Protein AF-A0A1M7FSV7-F1 (afdb_monomer_lite)

Sequence (157 aa):
MTVTTASALDHQWNWRSVEADNGAVYKIDLNSINHYSNGTADAFVYFVEGAGYNPENLRVLWFDCRGHYRDQTGGLGPVLYAPPRSAAGALADIACGTQRTPPTPDYCKGFSETDCARIRELVKARVSPVFCASDYPHNRLSAEQELICVVRMVEGK

pLDDT: mean 81.53, std 15.06, range [33.16, 97.69]

Radius of gyration: 19.98 Å; chains: 1; bounding box: 34×69×43 Å

Structure (mmCIF, N/CA/C/O backbone):
data_AF-A0A1M7FSV7-F1
#
_entry.id   AF-A0A1M7FSV7-F1
#
loop_
_atom_site.group_PDB
_atom_site.id
_atom_site.type_symbol
_atom_site.label_atom_id
_atom_site.label_alt_id
_atom_site.label_comp_id
_atom_site.label_asym_id
_atom_site.label_entity_id
_atom_site.label_seq_id
_atom_site.pdbx_PDB_ins_code
_atom_site.Cartn_x
_atom_site.Cartn_y
_atom_s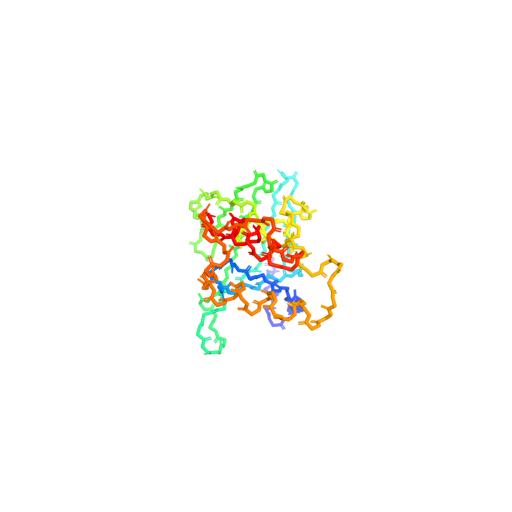ite.Cartn_z
_atom_site.occupancy
_atom_site.B_iso_or_equiv
_atom_site.auth_seq_id
_atom_site.auth_comp_id
_atom_site.auth_asym_id
_atom_site.auth_atom_id
_atom_site.pdbx_PDB_model_num
ATOM 1 N N . MET A 1 1 ? -6.093 35.114 17.585 1.00 37.75 1 MET A N 1
ATOM 2 C CA . MET A 1 1 ? -5.692 34.161 16.531 1.00 37.75 1 MET A CA 1
ATOM 3 C C . MET A 1 1 ? -6.820 33.159 16.379 1.00 37.75 1 MET A C 1
ATOM 5 O O . MET A 1 1 ? -7.028 32.356 17.275 1.00 37.75 1 MET A O 1
ATOM 9 N N . THR A 1 2 ? -7.621 33.284 15.328 1.00 33.16 2 THR A N 1
ATOM 10 C CA . THR A 1 2 ? -8.696 32.342 14.996 1.00 33.16 2 THR A CA 1
ATOM 11 C C . THR A 1 2 ? -8.083 31.165 14.249 1.00 33.16 2 THR A C 1
ATOM 13 O O . THR A 1 2 ? -7.593 31.329 13.136 1.00 33.16 2 THR A O 1
ATOM 16 N N . VAL A 1 3 ? -8.056 29.993 14.883 1.00 39.97 3 VAL A N 1
ATOM 17 C CA . VAL A 1 3 ? -7.715 28.737 14.211 1.00 39.97 3 VAL A CA 1
ATOM 18 C C . VAL A 1 3 ? -8.949 28.329 13.419 1.00 39.97 3 VAL A C 1
ATOM 20 O O . VAL A 1 3 ? -9.950 27.909 13.994 1.00 39.97 3 VAL A O 1
ATOM 23 N N . THR A 1 4 ? -8.910 28.527 12.106 1.00 42.53 4 THR A N 1
ATOM 24 C CA . THR A 1 4 ? -9.951 28.045 11.201 1.00 42.53 4 THR A CA 1
ATOM 25 C C . THR A 1 4 ? -9.829 26.527 11.135 1.00 42.53 4 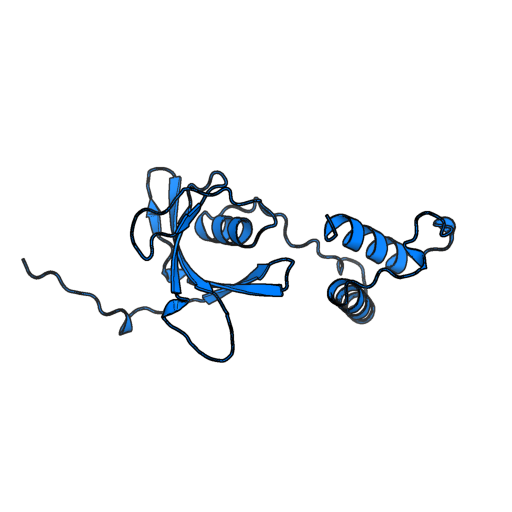THR A C 1
ATOM 27 O O . THR A 1 4 ? -8.936 26.000 10.476 1.00 42.53 4 THR A O 1
ATOM 30 N N . THR A 1 5 ? -10.693 25.809 11.848 1.00 45.38 5 THR A N 1
ATOM 31 C CA . THR A 1 5 ? -10.901 24.375 11.631 1.00 45.38 5 THR A CA 1
ATOM 32 C C . THR A 1 5 ? -11.533 24.208 10.256 1.00 45.38 5 THR A C 1
ATOM 34 O O . THR A 1 5 ? -12.751 24.311 10.116 1.00 45.38 5 THR A O 1
ATOM 37 N N . ALA A 1 6 ? -10.700 24.022 9.230 1.00 48.06 6 ALA A N 1
ATOM 38 C CA . ALA A 1 6 ? -11.157 23.534 7.939 1.00 48.06 6 ALA A CA 1
ATOM 39 C C . ALA A 1 6 ? -11.878 22.202 8.187 1.00 48.06 6 ALA A C 1
ATOM 41 O O . ALA A 1 6 ? -11.302 21.255 8.724 1.00 48.06 6 ALA A O 1
ATOM 42 N N . SER A 1 7 ? -13.177 22.188 7.909 1.00 52.91 7 SER A N 1
ATOM 43 C CA . SER A 1 7 ? -14.034 21.030 8.120 1.00 52.91 7 SER A CA 1
ATOM 44 C C . SER A 1 7 ? -13.619 19.918 7.160 1.00 52.91 7 SER A C 1
ATOM 46 O O . SER A 1 7 ? -13.457 20.171 5.969 1.00 52.91 7 SER A O 1
ATOM 48 N N . ALA A 1 8 ? -13.527 18.675 7.642 1.00 57.47 8 ALA A N 1
ATOM 49 C CA . ALA A 1 8 ? -13.340 17.488 6.799 1.00 57.47 8 ALA A CA 1
ATOM 50 C C . ALA A 1 8 ? -14.414 17.343 5.691 1.00 57.47 8 ALA A C 1
ATOM 52 O O . ALA A 1 8 ? -14.258 16.532 4.783 1.00 57.47 8 ALA A O 1
ATOM 53 N N . LEU A 1 9 ? -15.496 18.133 5.755 1.00 57.41 9 LEU A N 1
ATOM 54 C CA . LEU A 1 9 ? -16.561 18.201 4.752 1.00 57.41 9 LEU A CA 1
ATOM 55 C C . LEU A 1 9 ? -16.148 18.889 3.437 1.00 57.41 9 LEU A C 1
ATOM 57 O O . LEU A 1 9 ? -16.762 18.595 2.417 1.00 57.41 9 LEU A O 1
ATOM 61 N N . ASP A 1 10 ? -15.119 19.745 3.435 1.00 73.38 10 ASP A N 1
ATOM 62 C CA . ASP A 1 10 ? -14.625 20.413 2.212 1.00 73.38 10 ASP A CA 1
ATOM 63 C C . ASP A 1 10 ? -13.490 19.639 1.520 1.00 73.38 10 ASP A C 1
ATOM 65 O O . ASP A 1 10 ? -12.978 20.054 0.477 1.00 73.38 10 ASP A O 1
ATOM 69 N N . HIS A 1 11 ? -13.080 18.501 2.086 1.00 80.88 11 HIS A N 1
ATOM 70 C CA . HIS A 1 11 ? -12.010 17.692 1.522 1.00 80.88 11 HIS A CA 1
ATOM 71 C C . HIS A 1 11 ? -12.493 16.916 0.290 1.00 80.88 11 HIS A C 1
ATOM 73 O O . HIS A 1 11 ? -13.400 16.083 0.365 1.00 80.88 11 HIS A O 1
ATOM 79 N N . GLN A 1 12 ? -11.872 17.174 -0.863 1.00 89.94 12 GLN A N 1
ATOM 80 C CA . GLN A 1 12 ? -12.146 16.436 -2.094 1.00 89.94 12 GLN A CA 1
ATOM 81 C C . GLN A 1 12 ? -11.384 15.113 -2.084 1.00 89.94 12 GLN A C 1
ATOM 83 O O . GLN A 1 12 ? -10.204 15.063 -2.419 1.00 89.94 12 GLN A O 1
ATOM 88 N N . TRP A 1 13 ? -12.067 14.035 -1.717 1.00 90.81 13 TRP A N 1
ATOM 89 C CA . TRP A 1 13 ? -11.479 12.700 -1.676 1.00 90.81 13 TRP A CA 1
ATOM 90 C C . TRP A 1 13 ? -11.097 12.177 -3.067 1.00 90.81 13 TRP A C 1
ATOM 92 O O . TRP A 1 13 ? -11.905 12.207 -3.997 1.00 90.81 13 TRP A O 1
ATOM 102 N N . ASN A 1 14 ? -9.898 11.612 -3.187 1.00 94.62 14 ASN A N 1
ATOM 103 C CA . ASN A 1 14 ? -9.384 10.964 -4.388 1.00 94.62 14 ASN A CA 1
ATOM 104 C C . ASN A 1 14 ? -8.830 9.576 -4.039 1.00 94.62 14 ASN A C 1
ATOM 106 O O . ASN A 1 14 ? -7.634 9.380 -3.831 1.00 94.62 14 ASN A O 1
ATOM 110 N N . TRP A 1 15 ? -9.729 8.600 -3.942 1.00 94.31 15 TRP A N 1
ATOM 111 C CA . TRP A 1 15 ? -9.395 7.257 -3.481 1.00 94.31 15 TRP A CA 1
ATOM 112 C C . TRP A 1 15 ? -8.747 6.395 -4.567 1.00 94.31 15 TRP A C 1
ATOM 114 O O . TRP A 1 15 ? -9.331 6.159 -5.625 1.00 94.31 15 TRP A O 1
ATOM 124 N N . ARG A 1 16 ? -7.603 5.793 -4.243 1.00 94.25 16 ARG A N 1
ATOM 125 C CA . ARG A 1 16 ? -6.976 4.712 -5.009 1.00 94.25 16 ARG A CA 1
ATOM 126 C C . ARG A 1 16 ? -7.014 3.413 -4.214 1.00 94.25 16 ARG A C 1
ATOM 128 O O . ARG A 1 16 ? -6.656 3.399 -3.042 1.00 94.25 16 ARG A O 1
ATOM 135 N N . SER A 1 17 ? -7.423 2.321 -4.857 1.00 93.44 17 SER A N 1
ATOM 136 C CA . SER A 1 17 ? -7.494 1.005 -4.208 1.00 93.44 17 SER A CA 1
ATOM 137 C C . SER A 1 17 ? -6.157 0.261 -4.275 1.00 93.44 17 SER A C 1
ATOM 139 O O . SER A 1 17 ? -5.441 0.353 -5.274 1.00 93.44 17 SER A O 1
ATOM 141 N N . VAL A 1 18 ? -5.857 -0.486 -3.217 1.00 91.19 18 VAL A N 1
ATOM 142 C CA . VAL A 1 18 ? -4.738 -1.423 -3.077 1.00 91.19 18 VAL A CA 1
ATOM 143 C C . VAL A 1 18 ? -5.313 -2.724 -2.531 1.00 91.19 18 VAL A C 1
ATOM 145 O O . VAL A 1 18 ? -6.012 -2.707 -1.522 1.00 91.19 18 VAL A O 1
ATOM 148 N N . GLU A 1 19 ? -5.031 -3.843 -3.185 1.00 87.38 19 GLU A N 1
ATOM 149 C CA . GLU A 1 19 ? -5.446 -5.171 -2.732 1.00 87.38 19 GLU A CA 1
ATOM 150 C C . GLU A 1 19 ? -4.210 -5.928 -2.244 1.00 87.38 19 GLU A C 1
ATOM 152 O O . GLU A 1 19 ? -3.187 -5.961 -2.927 1.00 87.38 19 GLU A O 1
ATOM 157 N N . ALA A 1 20 ? -4.278 -6.474 -1.033 1.00 84.62 20 ALA A N 1
ATOM 158 C CA . ALA A 1 20 ? -3.259 -7.369 -0.505 1.00 84.62 20 ALA A CA 1
ATOM 159 C C . ALA A 1 20 ? -3.424 -8.780 -1.080 1.00 84.62 20 ALA A C 1
ATOM 161 O O . ALA A 1 20 ? -4.521 -9.187 -1.454 1.00 84.62 20 ALA A O 1
ATOM 162 N N . ASP A 1 21 ? -2.364 -9.583 -1.009 1.00 76.00 21 ASP A N 1
ATOM 163 C CA . ASP A 1 21 ? -2.372 -10.976 -1.475 1.00 76.00 21 ASP A CA 1
ATOM 164 C C . ASP A 1 21 ? -3.446 -11.846 -0.795 1.00 76.00 21 ASP A C 1
ATOM 166 O O . ASP A 1 21 ? -3.864 -12.870 -1.336 1.00 76.00 21 ASP A O 1
ATOM 170 N N . ASN A 1 22 ? -3.913 -11.460 0.399 1.00 76.69 22 ASN A N 1
ATOM 171 C CA . ASN A 1 22 ? -4.996 -12.123 1.132 1.00 76.69 22 ASN A CA 1
ATOM 172 C C . ASN A 1 22 ? -6.413 -11.649 0.748 1.00 76.69 22 ASN A C 1
ATOM 174 O O . ASN A 1 22 ? -7.369 -12.070 1.396 1.00 76.69 22 ASN A O 1
ATOM 178 N N . GLY A 1 23 ? -6.553 -10.795 -0.270 1.00 80.75 23 GLY A N 1
ATOM 179 C CA . GLY A 1 23 ? -7.825 -10.217 -0.712 1.00 80.75 23 GLY A CA 1
ATOM 180 C C . GLY A 1 23 ? -8.320 -9.047 0.144 1.00 80.75 23 GLY A C 1
ATOM 181 O O . GLY A 1 23 ? -9.407 -8.529 -0.106 1.00 80.75 23 GLY A O 1
ATOM 182 N N . ALA A 1 24 ? -7.560 -8.615 1.158 1.00 86.12 24 ALA A N 1
ATOM 183 C CA . ALA A 1 24 ? -7.901 -7.413 1.911 1.00 86.12 24 ALA A CA 1
ATOM 184 C C . ALA A 1 24 ? -7.737 -6.175 1.021 1.00 86.12 24 ALA A C 1
ATOM 186 O O . ALA A 1 24 ? -6.714 -6.010 0.353 1.00 86.12 24 ALA A O 1
ATOM 187 N N . VAL A 1 25 ? -8.736 -5.294 1.032 1.00 91.38 25 VAL A N 1
ATOM 188 C CA . VAL A 1 25 ? -8.749 -4.083 0.207 1.00 91.38 25 VAL A CA 1
ATOM 189 C C . VAL A 1 25 ? -8.531 -2.855 1.083 1.00 91.38 25 VAL A C 1
ATOM 191 O O . VAL A 1 25 ? -9.190 -2.653 2.101 1.00 91.38 25 VAL A O 1
ATOM 194 N N . TYR A 1 26 ? -7.629 -1.996 0.637 1.00 95.19 26 TYR A N 1
ATOM 195 C CA . TYR A 1 26 ? -7.289 -0.721 1.249 1.00 95.19 26 TYR A CA 1
ATOM 196 C C . TYR A 1 26 ? -7.542 0.386 0.233 1.00 95.19 26 TYR A C 1
ATOM 198 O O . TYR A 1 26 ? -7.392 0.183 -0.973 1.00 95.19 26 TYR A O 1
ATOM 206 N N . LYS A 1 27 ? -7.913 1.574 0.702 1.00 95.38 27 LYS A N 1
ATOM 207 C CA . LYS A 1 27 ? -8.041 2.760 -0.146 1.00 95.38 27 LYS A CA 1
ATOM 208 C C . LYS A 1 27 ? -7.183 3.876 0.414 1.00 95.38 27 LYS A C 1
ATOM 210 O O . LYS A 1 27 ? -7.392 4.274 1.549 1.00 95.38 27 LYS A O 1
ATOM 215 N N . ILE A 1 28 ? -6.244 4.383 -0.369 1.00 96.88 28 ILE A N 1
ATOM 216 C CA . ILE A 1 28 ? -5.445 5.560 -0.018 1.00 96.88 28 ILE A CA 1
ATOM 217 C C . ILE A 1 28 ? -6.033 6.787 -0.697 1.00 96.88 28 ILE A C 1
ATOM 219 O O . ILE A 1 28 ? -6.374 6.731 -1.879 1.00 96.88 28 ILE A O 1
ATOM 223 N N . ASP A 1 29 ? -6.179 7.880 0.041 1.00 96.94 29 ASP A N 1
ATOM 224 C CA . ASP A 1 29 ? -6.612 9.145 -0.534 1.00 96.94 29 ASP A CA 1
ATOM 225 C C . ASP A 1 29 ? -5.410 9.936 -1.050 1.00 96.94 29 ASP A C 1
ATOM 227 O O . ASP A 1 29 ? -4.593 10.438 -0.280 1.00 96.94 29 ASP A O 1
ATOM 231 N N . LEU A 1 30 ? -5.321 10.081 -2.367 1.00 95.19 30 LEU A N 1
ATOM 232 C CA . LEU A 1 30 ? -4.204 10.740 -3.033 1.00 95.19 30 LEU A CA 1
ATOM 233 C C . LEU A 1 30 ? -4.121 12.237 -2.714 1.00 95.19 30 LEU A C 1
ATOM 235 O O . LEU A 1 30 ? -3.030 12.799 -2.746 1.00 95.19 30 LEU A O 1
ATOM 239 N N . ASN A 1 31 ? -5.245 12.873 -2.378 1.00 95.25 31 ASN A N 1
ATOM 240 C CA . ASN A 1 31 ? -5.272 14.294 -2.031 1.00 95.25 31 ASN A CA 1
ATOM 241 C C . ASN A 1 31 ? -4.879 14.551 -0.568 1.00 95.25 31 ASN A C 1
ATOM 243 O O . ASN A 1 31 ? -4.636 15.697 -0.197 1.00 95.25 31 ASN A O 1
ATOM 247 N N . SER A 1 32 ? -4.802 13.503 0.256 1.00 96.25 32 SER A N 1
ATOM 248 C CA . SER A 1 32 ? -4.339 13.593 1.645 1.00 96.25 32 SER A CA 1
ATOM 249 C C . SER A 1 32 ? -2.833 13.436 1.816 1.00 96.25 32 SER A C 1
ATOM 251 O O . SER A 1 32 ? -2.342 13.617 2.925 1.00 96.25 32 SER A O 1
ATOM 253 N N . ILE A 1 33 ? -2.108 13.072 0.753 1.00 96.88 33 ILE A N 1
ATOM 254 C CA . ILE A 1 33 ? -0.684 12.760 0.855 1.00 96.88 33 ILE A CA 1
ATOM 255 C C . ILE A 1 33 ? 0.101 14.039 1.158 1.00 96.88 33 ILE A C 1
ATOM 257 O O . ILE A 1 33 ? 0.196 14.929 0.308 1.00 96.88 33 ILE A O 1
ATOM 261 N N . ASN A 1 34 ? 0.727 14.106 2.331 1.00 96.31 34 ASN A N 1
ATOM 262 C CA . ASN A 1 34 ? 1.624 15.196 2.693 1.00 96.31 34 ASN A CA 1
ATOM 263 C C . ASN A 1 34 ? 3.073 14.708 2.708 1.00 96.31 34 ASN A C 1
ATOM 265 O O . ASN A 1 34 ? 3.402 13.719 3.357 1.00 96.31 34 ASN A O 1
ATOM 269 N N . HIS A 1 35 ? 3.954 15.424 2.013 1.00 96.25 35 HIS A N 1
ATOM 270 C CA . HIS A 1 35 ? 5.379 15.110 1.969 1.00 96.25 35 HIS A CA 1
ATOM 271 C C . HIS A 1 35 ? 6.159 16.036 2.896 1.00 96.25 35 HIS A C 1
ATOM 273 O O . HIS A 1 35 ? 6.014 17.258 2.858 1.00 96.25 35 HIS A O 1
ATOM 279 N N . TYR A 1 36 ? 7.062 15.457 3.676 1.00 94.88 36 TYR A N 1
ATOM 280 C CA . TYR A 1 36 ? 7.924 16.185 4.594 1.00 94.88 36 TYR A CA 1
ATOM 281 C C . TYR A 1 36 ? 9.353 16.290 4.058 1.00 94.88 36 TYR A C 1
ATOM 283 O O . TYR A 1 36 ? 9.868 15.398 3.380 1.00 94.88 36 TYR A O 1
ATOM 291 N N . SER A 1 37 ? 10.051 17.363 4.434 1.00 93.56 37 SER A N 1
ATOM 292 C CA . SER A 1 37 ? 11.433 17.634 4.004 1.00 93.56 37 SER A CA 1
ATOM 293 C C . SER A 1 37 ? 12.462 16.606 4.491 1.00 93.56 37 SER A C 1
ATOM 295 O O . SER A 1 37 ? 13.560 16.529 3.945 1.00 93.56 37 SER A O 1
ATOM 297 N N . ASN A 1 38 ? 12.121 15.786 5.488 1.00 91.88 38 ASN A N 1
ATOM 298 C CA . ASN A 1 38 ? 12.951 14.681 5.973 1.00 91.88 38 ASN A CA 1
ATOM 299 C C . ASN A 1 38 ? 12.818 13.395 5.126 1.00 91.88 38 ASN A C 1
ATOM 301 O O . ASN A 1 38 ? 13.390 12.368 5.494 1.00 91.88 38 ASN A O 1
ATOM 305 N N . GLY A 1 39 ? 12.089 13.448 4.005 1.00 92.06 39 GLY A N 1
ATOM 306 C CA . GLY A 1 39 ? 11.876 12.312 3.109 1.00 92.06 39 GLY A CA 1
ATOM 307 C C . GLY A 1 39 ? 10.851 11.315 3.640 1.00 92.06 39 GLY A C 1
ATOM 308 O O . GLY A 1 39 ? 11.000 10.124 3.404 1.00 92.06 39 GLY A O 1
ATOM 309 N N . THR A 1 40 ? 9.860 11.793 4.389 1.00 96.38 40 THR A N 1
ATOM 310 C CA . THR A 1 40 ? 8.762 10.986 4.939 1.00 96.38 40 THR A CA 1
ATOM 311 C C . THR A 1 40 ? 7.447 11.505 4.369 1.00 96.38 40 THR A C 1
ATOM 313 O O . THR A 1 40 ? 7.400 12.634 3.871 1.00 96.38 40 THR A O 1
ATOM 316 N N . ALA A 1 41 ? 6.392 10.706 4.430 1.00 97.69 41 ALA A N 1
ATOM 317 C CA . ALA A 1 41 ? 5.066 11.108 3.979 1.00 97.69 41 ALA A CA 1
ATOM 318 C C . ALA A 1 41 ? 3.998 10.613 4.951 1.00 97.69 41 ALA A C 1
ATOM 320 O O . ALA A 1 41 ? 4.215 9.614 5.635 1.00 97.69 41 ALA A O 1
ATOM 321 N N . ASP A 1 42 ? 2.851 11.274 5.014 1.00 97.19 42 ASP A N 1
ATOM 322 C CA . ASP A 1 42 ? 1.645 10.696 5.603 1.00 97.19 42 ASP A CA 1
ATOM 323 C C . ASP A 1 42 ? 0.487 10.701 4.601 1.00 97.19 42 ASP A C 1
ATOM 325 O O . ASP A 1 42 ? 0.545 11.371 3.570 1.00 97.19 42 ASP A O 1
ATOM 329 N N . ALA A 1 43 ? -0.516 9.862 4.850 1.00 97.56 43 ALA A N 1
ATOM 330 C CA . ALA A 1 43 ? -1.727 9.791 4.043 1.00 97.56 43 ALA A CA 1
ATOM 331 C C . ALA A 1 43 ? -2.889 9.184 4.836 1.00 97.56 43 ALA A C 1
ATOM 333 O O . ALA A 1 43 ? -2.693 8.326 5.706 1.00 97.56 43 ALA A O 1
ATOM 334 N N . PHE A 1 44 ? -4.115 9.561 4.474 1.00 97.19 44 PHE A N 1
ATOM 335 C CA . PHE A 1 44 ? -5.317 8.858 4.899 1.00 97.19 44 PHE A CA 1
ATOM 336 C C . PHE A 1 44 ? -5.472 7.542 4.133 1.00 97.19 44 PHE A C 1
ATOM 338 O O . PHE A 1 44 ? -5.459 7.498 2.900 1.00 97.19 44 PHE A O 1
ATOM 345 N N . VAL A 1 45 ? -5.676 6.463 4.884 1.00 97.12 45 VAL A N 1
ATOM 346 C CA . VAL A 1 45 ? -5.928 5.119 4.371 1.00 97.12 45 VAL A CA 1
ATOM 347 C C . VAL A 1 45 ? -7.187 4.561 5.015 1.00 97.12 45 VAL A C 1
ATOM 349 O O . VAL A 1 45 ? -7.317 4.534 6.231 1.00 97.12 45 VAL A O 1
ATOM 352 N N . TYR A 1 46 ? -8.116 4.089 4.198 1.00 96.56 46 TYR A N 1
ATOM 353 C CA . TYR A 1 46 ? -9.343 3.441 4.628 1.00 96.56 46 TYR A CA 1
ATOM 354 C C . TYR A 1 46 ? -9.243 1.924 4.448 1.00 96.56 46 TYR A C 1
ATOM 356 O O . TYR A 1 46 ? -8.964 1.435 3.350 1.00 96.56 46 TYR A O 1
ATOM 364 N N . PHE A 1 47 ? -9.497 1.184 5.522 1.00 95.06 47 PHE A N 1
ATOM 365 C CA . PHE A 1 47 ? -9.459 -0.275 5.557 1.00 95.06 47 PHE A CA 1
ATOM 366 C C . PHE A 1 47 ? -10.856 -0.799 5.192 1.00 95.06 47 PHE A C 1
ATOM 368 O O . PHE A 1 47 ? -11.838 -0.556 5.896 1.00 95.06 47 PHE A O 1
ATOM 375 N N . VAL A 1 48 ? -11.003 -1.459 4.042 1.00 91.94 48 VAL A N 1
ATOM 376 C CA . VAL A 1 48 ? -12.321 -1.920 3.583 1.00 91.94 48 VAL A CA 1
ATOM 377 C C . VAL A 1 48 ? -12.658 -3.232 4.285 1.00 91.94 48 VAL A C 1
ATOM 379 O O . VAL A 1 48 ? -12.312 -4.311 3.815 1.00 91.94 48 VAL A O 1
ATOM 382 N N . GLU A 1 49 ? -13.346 -3.126 5.420 1.00 89.31 49 GLU A N 1
ATOM 383 C CA . GLU A 1 49 ? -13.801 -4.262 6.222 1.00 89.31 49 GLU A CA 1
ATOM 384 C C . GLU A 1 49 ? -15.330 -4.247 6.340 1.00 89.31 49 GLU A C 1
ATOM 386 O O . GLU A 1 49 ? -15.923 -3.243 6.736 1.00 89.31 49 GLU A O 1
ATOM 391 N N . GLY A 1 50 ? -15.972 -5.371 6.010 1.00 85.12 50 GLY A N 1
ATOM 392 C CA . GLY A 1 50 ? -17.425 -5.525 6.104 1.00 85.12 50 GLY A CA 1
ATOM 393 C C . GLY A 1 50 ? -18.224 -4.792 5.018 1.00 85.12 50 GLY A C 1
ATOM 394 O O . GLY A 1 50 ? -17.699 -4.381 3.982 1.00 85.12 50 GLY A O 1
ATOM 395 N N . ALA A 1 51 ? -19.536 -4.684 5.240 1.00 80.12 51 ALA A N 1
ATOM 396 C CA . ALA A 1 51 ? -20.453 -3.993 4.340 1.00 80.12 51 ALA A CA 1
ATOM 397 C C . ALA A 1 51 ? -20.718 -2.565 4.839 1.00 80.12 51 ALA A C 1
ATOM 399 O O . ALA A 1 51 ? -21.208 -2.373 5.949 1.00 80.12 51 ALA A O 1
ATOM 400 N N . GLY A 1 52 ? -20.447 -1.573 3.989 1.00 84.62 52 GLY A N 1
ATOM 401 C CA . GLY A 1 52 ? -20.727 -0.162 4.266 1.00 84.62 52 GLY A CA 1
ATOM 402 C C . GLY A 1 52 ? -19.510 0.654 4.711 1.00 84.62 52 GLY A C 1
ATOM 403 O O . GLY A 1 52 ? -18.382 0.168 4.763 1.00 84.62 52 GLY A O 1
ATOM 404 N N . TYR A 1 53 ? -19.750 1.940 4.968 1.00 87.25 53 TYR A N 1
ATOM 405 C CA . TYR A 1 53 ? -18.735 2.863 5.468 1.00 87.25 53 TYR A CA 1
ATOM 406 C C . TYR A 1 53 ? -18.663 2.790 6.998 1.00 87.25 53 TYR A C 1
ATOM 408 O O . TYR A 1 53 ? -19.669 3.018 7.668 1.00 87.25 53 TYR A O 1
ATOM 416 N N . ASN A 1 54 ? -17.474 2.518 7.536 1.00 91.00 54 ASN A N 1
ATOM 417 C CA . ASN A 1 54 ? -17.155 2.582 8.954 1.00 91.00 54 ASN A CA 1
ATOM 418 C C . ASN A 1 54 ? -16.027 3.610 9.169 1.00 91.00 54 ASN A C 1
ATOM 420 O O . ASN A 1 54 ? -14.891 3.350 8.767 1.00 91.00 54 ASN A O 1
ATOM 424 N N . PRO A 1 55 ? -16.285 4.763 9.811 1.00 88.88 55 PRO A N 1
ATOM 425 C CA . PRO A 1 55 ? -15.244 5.758 10.071 1.00 88.88 55 PRO A CA 1
ATOM 426 C C . PRO A 1 55 ? -14.113 5.217 10.957 1.00 88.88 55 PRO A C 1
ATOM 428 O O . PRO A 1 55 ? -12.986 5.696 10.855 1.00 88.88 55 PRO A O 1
ATOM 431 N N . GLU A 1 56 ? -14.370 4.185 11.766 1.00 90.50 56 GLU A N 1
ATOM 432 C CA . GLU A 1 56 ? -13.343 3.508 12.562 1.00 90.50 56 GLU A CA 1
ATOM 433 C C . GLU A 1 56 ? -12.341 2.725 11.716 1.00 90.50 56 GLU A C 1
ATOM 435 O O . GLU A 1 56 ? -11.394 2.188 12.276 1.00 90.50 56 GLU A O 1
ATOM 440 N N . ASN A 1 57 ? -12.502 2.666 10.395 1.00 94.38 57 ASN A N 1
ATOM 441 C CA . ASN A 1 57 ? -11.537 2.059 9.483 1.00 94.38 57 ASN A CA 1
ATOM 442 C C . ASN A 1 57 ? -10.650 3.090 8.778 1.00 94.38 57 ASN A C 1
ATOM 444 O O . ASN A 1 57 ? -9.745 2.717 8.028 1.00 94.38 57 ASN A O 1
ATOM 448 N N . LEU A 1 58 ? -10.905 4.383 8.991 1.00 95.12 58 LEU A N 1
ATOM 449 C CA . LEU A 1 58 ? -10.046 5.442 8.489 1.00 95.12 58 LEU A CA 1
ATOM 450 C C . LEU A 1 58 ? -8.806 5.550 9.382 1.00 95.12 58 LEU A C 1
ATOM 452 O O . LEU A 1 58 ? -8.899 5.588 10.612 1.00 95.12 58 LEU A O 1
ATOM 456 N N . ARG A 1 59 ? -7.634 5.575 8.755 1.00 95.69 59 ARG A N 1
ATOM 457 C CA . ARG A 1 59 ? -6.332 5.636 9.410 1.00 95.69 59 ARG A CA 1
ATOM 458 C C . ARG A 1 59 ? -5.487 6.751 8.826 1.00 95.69 59 ARG A C 1
ATOM 460 O O . ARG A 1 59 ? -5.557 7.000 7.629 1.00 95.69 59 ARG A O 1
ATOM 467 N N . VAL A 1 60 ? -4.651 7.369 9.651 1.00 96.12 60 VAL A N 1
ATOM 468 C CA . VAL A 1 60 ? -3.527 8.191 9.180 1.00 96.12 60 VAL A CA 1
ATOM 469 C C . VAL A 1 60 ? -2.285 7.326 9.248 1.00 96.12 60 VAL A C 1
ATOM 471 O O . VAL A 1 60 ? -1.860 6.952 10.340 1.00 96.12 60 VAL A O 1
ATOM 474 N N . LEU A 1 61 ? -1.708 6.986 8.101 1.00 97.50 61 LEU A N 1
ATOM 475 C CA . LEU A 1 61 ? -0.459 6.237 8.054 1.00 97.50 61 LEU A CA 1
ATOM 476 C C . LEU A 1 61 ? 0.687 7.183 7.731 1.00 97.50 61 LEU A C 1
ATOM 478 O O . LEU A 1 61 ? 0.615 7.937 6.768 1.00 97.50 61 LEU A O 1
ATOM 482 N N . TRP A 1 62 ? 1.749 7.107 8.525 1.00 97.69 62 TRP A N 1
ATOM 483 C CA . TRP A 1 62 ? 3.023 7.755 8.242 1.00 97.69 62 TRP A CA 1
ATOM 484 C C . TRP A 1 62 ? 3.992 6.732 7.659 1.00 97.69 62 TRP A C 1
ATOM 486 O O . TRP A 1 62 ? 4.065 5.604 8.143 1.00 97.69 62 TRP A O 1
ATOM 496 N N . PHE A 1 63 ? 4.770 7.142 6.667 1.00 97.31 63 PHE A N 1
ATOM 497 C CA . PHE A 1 63 ? 5.728 6.338 5.924 1.00 97.31 63 PHE A CA 1
ATOM 498 C C . PHE A 1 63 ? 7.098 7.005 5.969 1.00 97.31 63 PHE A C 1
ATOM 500 O O . PHE A 1 63 ? 7.231 8.200 5.707 1.00 97.31 63 PHE A O 1
ATOM 507 N N . ASP A 1 64 ? 8.146 6.229 6.239 1.00 95.62 64 ASP A N 1
ATOM 508 C CA . ASP A 1 64 ? 9.520 6.746 6.240 1.00 95.62 64 ASP A CA 1
ATOM 509 C C . ASP A 1 64 ? 10.147 6.827 4.834 1.00 95.62 64 ASP A C 1
ATOM 511 O O . ASP A 1 64 ? 11.309 7.207 4.691 1.00 95.62 64 ASP A O 1
ATOM 515 N N . CYS A 1 65 ? 9.403 6.387 3.812 1.00 94.44 65 CYS A N 1
ATOM 516 C CA . CYS A 1 65 ? 9.835 6.218 2.422 1.00 94.44 65 CYS A CA 1
ATOM 517 C C . CYS A 1 65 ? 11.132 5.409 2.245 1.00 94.44 65 CYS A C 1
ATOM 519 O O . CYS A 1 65 ? 11.832 5.501 1.228 1.00 94.44 65 CYS A O 1
ATOM 521 N N . ARG A 1 66 ? 11.454 4.556 3.219 1.00 92.94 66 ARG A N 1
ATOM 522 C CA . ARG A 1 66 ? 12.615 3.652 3.276 1.00 92.94 66 ARG A CA 1
ATOM 523 C C . ARG A 1 66 ? 12.218 2.218 3.638 1.00 92.94 66 ARG A C 1
ATOM 525 O O . ARG A 1 66 ? 13.095 1.377 3.804 1.00 92.94 66 ARG A O 1
ATOM 532 N N . GLY A 1 67 ? 10.920 1.924 3.664 1.00 92.06 67 GLY A N 1
ATOM 533 C CA . GLY A 1 67 ? 10.387 0.581 3.883 1.00 92.06 67 GLY A CA 1
ATOM 534 C C . GLY A 1 67 ? 9.768 0.380 5.261 1.00 92.06 67 GLY A C 1
ATOM 535 O O . GLY A 1 67 ? 9.600 -0.764 5.670 1.00 92.06 67 GLY A O 1
ATOM 536 N N . HIS A 1 68 ? 9.413 1.451 5.969 1.00 96.50 68 HIS A N 1
ATOM 537 C CA . HIS A 1 68 ? 8.662 1.381 7.214 1.00 96.50 68 HIS A CA 1
ATOM 538 C C . HIS A 1 68 ? 7.453 2.310 7.203 1.00 96.50 68 HIS A C 1
ATOM 540 O O . HIS A 1 68 ? 7.393 3.310 6.483 1.00 96.50 68 HIS A O 1
ATOM 546 N N . TYR A 1 69 ? 6.490 1.978 8.051 1.00 97.00 69 TYR A N 1
ATOM 547 C CA . TYR A 1 69 ? 5.288 2.761 8.270 1.00 97.00 69 TYR A CA 1
ATOM 548 C C . TYR A 1 69 ? 4.877 2.721 9.742 1.00 97.00 69 TYR A C 1
ATOM 550 O O . TYR A 1 69 ? 5.378 1.907 10.517 1.00 97.00 69 TYR A O 1
ATOM 558 N N . ARG A 1 70 ? 3.961 3.596 10.144 1.00 96.69 70 ARG A N 1
ATOM 559 C CA . ARG A 1 70 ? 3.261 3.511 11.431 1.00 96.69 70 ARG A CA 1
ATOM 560 C C . ARG A 1 70 ? 1.866 4.098 11.316 1.00 96.69 70 ARG A C 1
ATOM 562 O O . ARG A 1 70 ? 1.642 5.024 10.540 1.00 96.69 70 ARG A O 1
ATOM 569 N N . ASP A 1 71 ? 0.964 3.597 12.143 1.00 96.25 71 ASP A N 1
ATOM 570 C CA . ASP A 1 71 ? -0.359 4.180 12.340 1.00 96.25 71 ASP A CA 1
ATOM 571 C C . ASP A 1 71 ? -0.269 5.373 13.306 1.00 96.25 71 ASP A C 1
ATOM 573 O O . ASP A 1 71 ? 0.339 5.269 14.377 1.00 96.25 71 ASP A O 1
ATOM 577 N N . GLN A 1 72 ? -0.835 6.510 12.902 1.00 94.81 72 GLN A N 1
ATOM 578 C CA . GLN A 1 72 ? -0.887 7.754 13.670 1.00 94.81 72 GLN A CA 1
ATOM 579 C C . GLN A 1 72 ? -2.289 8.127 14.169 1.00 94.81 72 GLN A C 1
ATOM 581 O O . GLN A 1 72 ? -2.447 9.137 14.854 1.00 94.81 72 GLN A O 1
ATOM 586 N N . THR A 1 73 ? -3.306 7.315 13.878 1.00 90.88 73 THR A N 1
ATOM 587 C CA . THR A 1 73 ? -4.726 7.627 14.132 1.00 90.88 73 THR A CA 1
ATOM 588 C C . THR A 1 73 ? -5.028 7.900 15.610 1.00 90.88 73 THR A C 1
ATOM 590 O O . THR A 1 73 ? -5.892 8.713 15.925 1.00 90.88 73 THR A O 1
ATOM 593 N N . GLY A 1 74 ? -4.291 7.259 16.523 1.00 87.50 74 GLY A N 1
ATOM 594 C CA . GLY A 1 74 ? -4.410 7.430 17.978 1.00 87.50 74 GLY A CA 1
ATOM 595 C C . GLY A 1 74 ? -3.151 7.973 18.665 1.00 87.50 74 GLY A C 1
ATOM 596 O O . GLY A 1 74 ? -3.019 7.828 19.878 1.00 87.50 74 GLY A O 1
ATOM 597 N N . GLY A 1 75 ? -2.205 8.551 17.917 1.00 88.81 75 GLY A N 1
ATOM 598 C CA . GLY A 1 75 ? -0.890 8.971 18.420 1.00 88.81 75 GLY A CA 1
ATOM 599 C C . GLY A 1 75 ? 0.269 8.209 17.774 1.00 88.81 75 GLY A C 1
ATOM 600 O O . GLY A 1 75 ? 0.095 7.528 16.774 1.00 88.81 75 GLY A O 1
ATOM 601 N N . LEU A 1 76 ? 1.48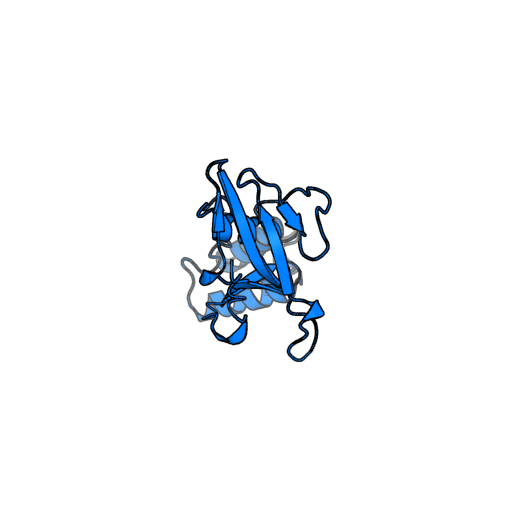4 8.336 18.316 1.00 87.50 76 LEU A N 1
ATOM 602 C CA . LEU A 1 76 ? 2.679 7.720 17.724 1.00 87.50 76 LEU A CA 1
ATOM 603 C C . LEU A 1 76 ? 2.725 6.206 17.994 1.00 87.50 76 LEU A C 1
ATOM 605 O O . LEU A 1 76 ? 3.282 5.769 19.000 1.00 87.50 76 LEU A O 1
ATOM 609 N N . GLY A 1 77 ? 2.156 5.416 17.080 1.00 87.31 77 GLY A N 1
ATOM 610 C CA . GLY A 1 77 ? 2.262 3.959 17.087 1.00 87.31 77 GLY A CA 1
ATOM 611 C C . GLY A 1 77 ? 3.681 3.439 16.792 1.00 87.31 77 GLY A C 1
ATOM 612 O O . GLY A 1 77 ? 4.568 4.209 16.396 1.00 87.31 77 GLY A O 1
ATOM 613 N N . PRO A 1 78 ? 3.915 2.125 16.972 1.00 94.00 78 PRO A N 1
ATOM 614 C CA . PRO A 1 78 ? 5.195 1.503 16.653 1.00 94.00 78 PRO A CA 1
ATOM 615 C C . PRO A 1 78 ? 5.505 1.617 15.158 1.00 94.00 78 PRO A C 1
ATOM 617 O O . PRO A 1 78 ? 4.614 1.539 14.313 1.00 94.00 78 PRO A O 1
ATOM 620 N N . VAL A 1 79 ? 6.789 1.773 14.837 1.00 96.62 79 VAL A N 1
ATOM 621 C CA . VAL A 1 79 ? 7.273 1.712 13.455 1.00 96.62 79 VAL A CA 1
ATOM 622 C C . VAL A 1 79 ? 7.371 0.248 13.039 1.00 96.62 79 VAL A C 1
ATOM 624 O O . VAL A 1 79 ? 8.036 -0.549 13.698 1.00 96.62 79 VAL A O 1
ATOM 627 N N . LEU A 1 80 ? 6.699 -0.095 11.947 1.00 96.81 80 LEU A N 1
ATOM 628 C CA . LEU A 1 80 ? 6.593 -1.437 11.395 1.00 96.81 80 LEU A CA 1
ATOM 629 C C . LEU A 1 80 ? 7.245 -1.490 10.016 1.00 96.81 80 LEU A C 1
ATOM 631 O O . LEU A 1 80 ? 7.221 -0.518 9.264 1.00 96.81 80 LEU A O 1
ATOM 635 N N . TYR A 1 81 ? 7.812 -2.641 9.668 1.00 95.56 81 TYR A N 1
ATOM 636 C CA . TYR A 1 81 ? 8.326 -2.886 8.324 1.00 95.56 81 TYR A CA 1
ATOM 637 C C . TYR A 1 81 ? 7.172 -2.972 7.312 1.00 95.56 81 TYR A C 1
ATOM 639 O O . TYR A 1 81 ? 6.146 -3.592 7.593 1.00 95.56 81 TYR A O 1
ATOM 647 N N . ALA A 1 82 ? 7.354 -2.369 6.137 1.00 92.88 82 ALA A N 1
ATOM 648 C CA . ALA A 1 82 ? 6.452 -2.418 4.989 1.00 92.88 82 ALA A CA 1
ATOM 649 C C . ALA A 1 82 ? 7.099 -3.257 3.870 1.00 92.88 82 ALA A C 1
ATOM 651 O O . ALA A 1 82 ? 7.790 -2.704 3.008 1.00 92.88 82 ALA A O 1
ATOM 652 N N . PRO A 1 83 ? 6.919 -4.593 3.869 1.00 88.06 83 PRO A N 1
ATOM 653 C CA . PRO A 1 83 ? 7.436 -5.442 2.801 1.00 88.06 83 PRO A CA 1
ATOM 654 C C . PRO A 1 83 ? 6.947 -4.947 1.432 1.00 88.06 83 PRO A C 1
ATOM 656 O O . PRO A 1 83 ? 5.748 -4.685 1.317 1.00 88.06 83 PRO A O 1
ATOM 659 N N . PRO A 1 84 ? 7.794 -4.877 0.386 1.00 82.38 84 PRO A N 1
ATOM 660 C CA . PRO A 1 84 ? 7.407 -4.323 -0.914 1.00 82.38 84 PRO A CA 1
ATOM 661 C C . PRO A 1 84 ? 6.112 -4.916 -1.484 1.00 82.38 84 PRO A C 1
ATOM 663 O O . PRO A 1 84 ? 5.256 -4.186 -1.943 1.00 82.38 84 PRO A O 1
ATOM 666 N N . ARG A 1 85 ? 5.904 -6.233 -1.383 1.00 80.38 85 ARG A N 1
ATOM 667 C CA . ARG A 1 85 ? 4.693 -6.891 -1.913 1.00 80.38 85 ARG A CA 1
ATOM 668 C C . ARG A 1 85 ? 3.471 -6.846 -0.995 1.00 80.38 85 ARG A C 1
ATOM 670 O O . ARG A 1 85 ? 2.402 -7.291 -1.379 1.00 80.38 85 ARG A O 1
ATOM 677 N N . SER A 1 86 ? 3.612 -6.319 0.216 1.00 88.06 86 SER A N 1
ATOM 678 C CA . SER A 1 86 ? 2.476 -6.175 1.126 1.00 88.06 86 SER A CA 1
ATOM 679 C C . SER A 1 86 ? 1.626 -4.960 0.754 1.00 88.06 86 SER A C 1
ATOM 681 O O . SER A 1 86 ? 2.126 -4.010 0.150 1.00 88.06 86 SER A O 1
ATOM 683 N N . ALA A 1 87 ? 0.371 -4.920 1.213 1.00 91.38 87 ALA A N 1
ATOM 684 C CA . ALA A 1 87 ? -0.437 -3.704 1.104 1.00 91.38 87 ALA A CA 1
ATOM 685 C C . ALA A 1 87 ? 0.263 -2.488 1.727 1.00 91.38 87 ALA A C 1
ATOM 687 O O . ALA A 1 87 ? 0.220 -1.411 1.147 1.00 91.38 87 ALA A O 1
ATOM 688 N N . ALA A 1 88 ? 0.970 -2.652 2.851 1.00 93.19 88 ALA A N 1
ATOM 689 C CA . ALA A 1 88 ? 1.739 -1.564 3.452 1.00 93.19 88 ALA A CA 1
ATOM 690 C C . ALA A 1 88 ? 2.859 -1.055 2.525 1.00 93.19 88 ALA A C 1
ATOM 692 O O . ALA A 1 88 ? 3.069 0.151 2.440 1.00 93.19 88 ALA A O 1
ATOM 693 N N . GLY A 1 89 ? 3.545 -1.951 1.805 1.00 92.88 89 GLY A N 1
ATOM 694 C CA . GLY A 1 89 ? 4.566 -1.591 0.814 1.00 92.88 89 GLY A CA 1
ATOM 695 C C . GLY A 1 89 ? 3.980 -0.846 -0.382 1.00 92.88 89 GLY A C 1
ATOM 696 O O . GLY A 1 89 ? 4.474 0.219 -0.743 1.00 92.88 89 GLY A O 1
ATOM 697 N N . ALA A 1 90 ? 2.868 -1.343 -0.925 1.00 92.88 90 ALA A N 1
ATOM 698 C CA . ALA A 1 90 ? 2.159 -0.694 -2.025 1.00 92.88 90 ALA A CA 1
ATOM 699 C C . ALA A 1 90 ? 1.595 0.686 -1.631 1.00 92.88 90 ALA A C 1
ATOM 701 O O . ALA A 1 90 ? 1.686 1.639 -2.404 1.00 92.88 90 ALA A O 1
ATOM 702 N N . LEU A 1 91 ? 1.047 0.818 -0.419 1.00 95.44 91 LEU A N 1
ATOM 703 C CA . LEU A 1 91 ? 0.601 2.099 0.135 1.00 95.44 91 LEU A CA 1
ATOM 704 C C . LEU A 1 91 ? 1.779 3.066 0.314 1.00 95.44 91 LEU A C 1
ATOM 706 O O . LEU A 1 91 ? 1.667 4.224 -0.083 1.00 95.44 91 LEU A O 1
ATOM 710 N N . ALA A 1 92 ? 2.907 2.587 0.850 1.00 95.50 92 ALA A N 1
ATOM 711 C CA . ALA A 1 92 ? 4.118 3.385 1.014 1.00 95.50 92 ALA A CA 1
ATOM 712 C C . ALA A 1 92 ? 4.649 3.885 -0.332 1.00 95.50 92 ALA A C 1
ATOM 714 O O . ALA A 1 92 ? 5.028 5.042 -0.449 1.00 95.50 92 ALA A O 1
ATOM 715 N N . ASP A 1 93 ? 4.632 3.049 -1.365 1.00 93.19 93 ASP A N 1
ATOM 716 C CA . ASP A 1 93 ? 5.042 3.438 -2.712 1.00 93.19 93 ASP A CA 1
ATOM 717 C C . ASP A 1 93 ? 4.176 4.533 -3.320 1.00 93.19 93 ASP A C 1
ATOM 719 O O . ASP A 1 93 ? 4.694 5.490 -3.896 1.00 93.19 93 ASP A O 1
ATOM 723 N N . ILE A 1 94 ? 2.857 4.421 -3.155 1.00 94.12 94 ILE A N 1
ATOM 724 C CA . ILE A 1 94 ? 1.926 5.457 -3.603 1.00 94.12 94 ILE A CA 1
ATOM 725 C C . ILE A 1 94 ? 2.185 6.757 -2.837 1.00 94.12 94 ILE A C 1
ATOM 727 O O . ILE A 1 94 ? 2.320 7.805 -3.466 1.00 94.12 94 ILE A O 1
ATOM 731 N N . ALA A 1 95 ? 2.281 6.687 -1.506 1.00 96.19 95 ALA A N 1
ATOM 732 C CA . ALA A 1 95 ? 2.486 7.854 -0.652 1.00 96.19 95 ALA A CA 1
ATOM 733 C C . ALA A 1 95 ? 3.837 8.538 -0.904 1.00 96.19 95 ALA A C 1
ATOM 735 O O . ALA A 1 95 ? 3.912 9.757 -0.914 1.00 96.19 95 ALA A O 1
ATOM 736 N N . CYS A 1 96 ? 4.895 7.763 -1.135 1.00 95.19 96 CYS A N 1
ATOM 737 C CA . CYS A 1 96 ? 6.258 8.260 -1.314 1.00 95.19 96 CYS A CA 1
ATOM 738 C C . CYS A 1 96 ? 6.629 8.543 -2.776 1.00 95.19 96 CYS A C 1
ATOM 740 O O . CYS A 1 96 ? 7.761 8.949 -3.049 1.00 95.19 96 CYS A O 1
ATOM 742 N N . GLY A 1 97 ? 5.732 8.265 -3.728 1.00 90.06 97 GLY A N 1
ATOM 743 C CA . GLY A 1 97 ? 6.023 8.358 -5.159 1.00 90.06 97 GLY A CA 1
ATOM 744 C C . GLY A 1 97 ? 7.122 7.396 -5.626 1.00 90.06 97 GLY A C 1
ATOM 74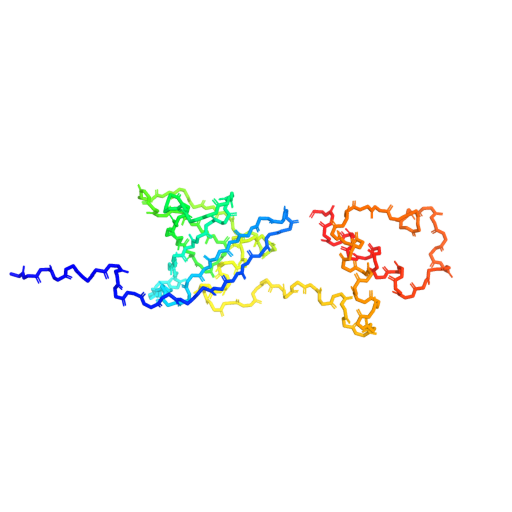5 O O . GLY A 1 97 ? 7.793 7.660 -6.625 1.00 90.06 97 GLY A O 1
ATOM 746 N N . THR A 1 98 ? 7.341 6.295 -4.903 1.00 74.88 98 THR A N 1
ATOM 747 C CA . THR A 1 98 ? 8.324 5.268 -5.259 1.00 74.88 98 THR A CA 1
ATOM 748 C C . THR A 1 98 ? 7.648 4.120 -6.013 1.00 74.88 98 THR A C 1
ATOM 750 O O . THR A 1 98 ? 6.509 3.772 -5.746 1.00 74.88 98 THR A O 1
ATOM 753 N N . GLN A 1 99 ? 8.330 3.524 -6.995 1.00 65.75 99 GLN A N 1
ATOM 754 C CA . GLN A 1 99 ? 7.879 2.302 -7.686 1.00 65.75 99 GLN A CA 1
ATOM 755 C C . GLN A 1 99 ? 8.735 1.106 -7.228 1.00 65.75 99 GLN A C 1
ATOM 757 O O . GLN A 1 99 ? 9.353 0.430 -8.049 1.00 65.75 99 GLN A O 1
ATOM 762 N N . ARG A 1 100 ? 8.894 0.905 -5.909 1.00 62.00 100 ARG A N 1
ATOM 763 C CA . ARG A 1 100 ? 9.763 -0.165 -5.367 1.00 62.00 100 ARG A CA 1
ATOM 764 C C . ARG A 1 100 ? 9.073 -1.525 -5.343 1.00 62.00 100 ARG A C 1
ATOM 766 O O . ARG A 1 100 ? 9.741 -2.552 -5.425 1.00 62.00 100 ARG A O 1
ATOM 773 N N . THR A 1 101 ? 7.758 -1.523 -5.244 1.00 55.16 101 THR A N 1
ATOM 774 C CA . THR A 1 101 ? 6.856 -2.641 -5.457 1.00 55.16 101 THR A CA 1
ATOM 775 C C . THR A 1 101 ? 6.792 -2.829 -6.961 1.00 55.16 101 THR A C 1
ATOM 777 O O . THR A 1 101 ? 6.288 -1.950 -7.669 1.00 55.16 101 THR A O 1
ATOM 780 N N . PRO A 1 102 ? 7.331 -3.941 -7.489 1.00 49.62 102 PRO A N 1
ATOM 781 C CA . PRO A 1 102 ? 7.086 -4.287 -8.875 1.00 49.62 102 PRO A CA 1
ATOM 782 C C . PRO A 1 102 ? 5.568 -4.295 -9.076 1.00 49.62 102 PRO A C 1
ATOM 784 O O . PRO A 1 102 ? 4.871 -4.779 -8.177 1.00 49.62 102 PRO A O 1
ATOM 787 N N . PRO A 1 103 ? 5.040 -3.783 -10.204 1.00 53.16 103 PRO A N 1
ATOM 788 C CA . PRO A 1 103 ? 3.633 -3.992 -10.518 1.00 53.16 103 PRO A CA 1
ATOM 789 C C . PRO A 1 103 ? 3.330 -5.475 -10.313 1.00 53.16 103 PRO A C 1
ATOM 791 O O . PRO A 1 103 ? 4.180 -6.308 -10.658 1.00 53.16 103 PRO A O 1
ATOM 794 N N . THR A 1 104 ? 2.173 -5.796 -9.717 1.00 53.44 104 THR A N 1
ATOM 795 C CA . THR A 1 104 ? 1.667 -7.173 -9.666 1.00 53.44 104 THR A CA 1
ATOM 796 C C . THR A 1 104 ? 1.977 -7.786 -11.024 1.00 53.44 104 THR A C 1
ATOM 798 O O . THR A 1 104 ? 1.600 -7.153 -12.020 1.00 53.44 104 THR A O 1
ATOM 801 N N . PRO A 1 105 ? 2.787 -8.864 -11.094 1.00 55.28 105 PRO A N 1
ATOM 802 C CA . PRO A 1 105 ? 3.307 -9.325 -12.366 1.00 55.28 105 PRO A CA 1
ATOM 803 C C . PRO A 1 105 ? 2.129 -9.438 -13.315 1.00 55.28 105 PRO A C 1
ATOM 805 O O . PRO A 1 105 ? 1.136 -10.069 -12.969 1.00 55.28 105 PRO A O 1
ATOM 808 N N . ASP A 1 106 ? 2.199 -8.749 -14.454 1.00 65.94 106 ASP A N 1
ATOM 809 C CA . ASP A 1 106 ? 1.142 -8.824 -15.451 1.00 65.94 106 ASP A CA 1
ATOM 810 C C . ASP A 1 106 ? 1.213 -10.217 -16.074 1.00 65.94 106 ASP A C 1
ATOM 812 O O . ASP A 1 106 ? 1.799 -10.430 -17.135 1.00 65.94 106 ASP A O 1
ATOM 816 N N . TYR A 1 107 ? 0.645 -11.191 -15.365 1.00 64.88 107 TYR A N 1
ATOM 817 C CA . TYR A 1 107 ? 0.507 -12.581 -15.775 1.00 64.88 107 TYR A CA 1
ATOM 818 C C . TYR A 1 107 ? -0.429 -12.725 -16.982 1.00 64.88 107 TYR A C 1
ATOM 820 O O . TYR A 1 107 ? -0.668 -13.828 -17.455 1.00 64.88 107 TYR A O 1
ATOM 828 N N . CYS A 1 108 ? -0.949 -11.617 -17.510 1.00 70.75 108 CYS A N 1
ATOM 829 C CA . CYS A 1 108 ? -1.713 -11.580 -18.742 1.00 70.75 108 CYS A CA 1
ATOM 830 C C . CYS A 1 108 ? -0.910 -11.036 -19.928 1.00 70.75 108 CYS A C 1
ATOM 832 O O . CYS A 1 108 ? -1.389 -11.080 -21.064 1.00 70.75 108 CYS A O 1
ATOM 834 N N . LYS A 1 109 ? 0.322 -10.561 -19.713 1.00 72.12 109 LYS A N 1
ATOM 835 C CA . LYS A 1 109 ? 1.165 -10.047 -20.791 1.00 72.12 109 LYS A CA 1
ATOM 836 C C . LYS A 1 109 ? 1.520 -11.167 -21.774 1.00 72.12 109 LYS A C 1
ATOM 838 O O . LYS A 1 109 ? 2.271 -12.079 -21.443 1.00 72.12 109 LYS A O 1
ATOM 843 N N . GLY A 1 110 ? 1.013 -11.060 -23.003 1.00 70.56 110 GLY A N 1
ATOM 844 C CA . GLY A 1 110 ? 1.234 -12.043 -24.074 1.00 70.56 110 GLY A CA 1
ATOM 845 C C . GLY A 1 110 ? 0.163 -13.135 -24.178 1.00 70.56 110 GLY A C 1
ATOM 846 O O . GLY A 1 110 ? 0.284 -14.004 -25.036 1.00 70.56 110 GLY A O 1
ATOM 847 N N . PHE A 1 111 ? -0.886 -13.070 -23.357 1.00 77.31 111 PHE A N 1
ATOM 848 C CA . PHE A 1 111 ? -2.024 -13.987 -23.392 1.00 77.31 111 PHE A CA 1
ATOM 849 C C . PHE A 1 111 ? -3.264 -13.301 -23.963 1.00 77.31 111 PHE A C 1
ATOM 851 O O . PHE A 1 111 ? -3.407 -12.079 -23.890 1.00 77.31 111 PHE A O 1
ATOM 858 N N . SER A 1 112 ? -4.174 -14.091 -24.539 1.00 83.44 112 SER A N 1
ATOM 859 C CA . SER A 1 112 ? -5.491 -13.578 -24.916 1.00 83.44 112 SER A CA 1
ATOM 860 C C . SER A 1 112 ? -6.285 -13.182 -23.664 1.00 83.44 112 SER A C 1
ATOM 862 O O . SER A 1 112 ? -6.025 -13.678 -22.565 1.00 83.44 112 SER A O 1
ATOM 864 N N . GLU A 1 113 ? -7.284 -12.310 -23.808 1.00 78.06 113 GLU A N 1
ATOM 865 C CA . GLU A 1 113 ? -8.151 -11.910 -22.688 1.00 78.06 113 GLU A CA 1
ATOM 866 C C . GLU A 1 113 ? -8.855 -13.119 -22.047 1.00 78.06 113 GLU A C 1
ATOM 868 O O . GLU A 1 113 ? -8.990 -13.201 -20.826 1.00 78.06 113 GLU A O 1
ATOM 873 N N . THR A 1 114 ? -9.223 -14.110 -22.864 1.00 82.56 114 THR A N 1
ATOM 874 C CA . THR A 1 114 ? -9.828 -15.365 -22.408 1.00 82.56 114 THR A CA 1
ATOM 875 C C . THR A 1 114 ? -8.852 -16.214 -21.591 1.00 82.56 114 THR A C 1
ATOM 877 O O . THR A 1 114 ? -9.229 -16.751 -20.551 1.00 82.56 114 THR A O 1
ATOM 880 N N . ASP A 1 115 ? -7.590 -16.313 -22.010 1.00 79.31 115 ASP A N 1
ATOM 881 C CA . ASP A 1 115 ? -6.562 -17.060 -21.270 1.00 79.31 115 ASP A CA 1
ATOM 882 C C . ASP A 1 115 ? -6.195 -16.354 -19.967 1.00 79.31 115 ASP A C 1
ATOM 884 O O . ASP A 1 115 ? -6.118 -16.976 -18.910 1.00 79.31 115 ASP A O 1
ATOM 888 N N . CYS A 1 116 ? -6.071 -15.030 -20.018 1.00 79.81 116 CYS A N 1
ATOM 889 C CA . CYS A 1 116 ? -5.872 -14.188 -18.848 1.00 79.81 116 CYS A CA 1
ATOM 890 C C . CYS A 1 116 ? -6.997 -14.364 -17.815 1.00 79.81 116 CYS A C 1
ATOM 892 O O . CYS A 1 116 ? -6.721 -14.461 -16.618 1.00 79.81 116 CYS A O 1
ATOM 894 N N . ALA A 1 117 ? -8.259 -14.454 -18.250 1.00 79.31 117 ALA A N 1
ATOM 895 C CA . ALA A 1 117 ? -9.378 -14.730 -17.353 1.00 79.31 117 ALA A CA 1
ATOM 896 C C . ALA A 1 117 ? -9.226 -16.094 -16.657 1.00 79.31 117 ALA A C 1
ATOM 898 O O . ALA A 1 117 ? -9.405 -16.178 -15.444 1.00 79.31 117 ALA A O 1
ATOM 899 N N . ARG A 1 118 ? -8.815 -17.142 -17.383 1.00 77.44 118 ARG A N 1
ATOM 900 C CA . ARG A 1 118 ? -8.573 -18.475 -16.799 1.00 77.44 118 ARG A CA 1
ATOM 901 C C . ARG A 1 118 ? -7.406 -18.480 -15.812 1.00 77.44 118 ARG A C 1
ATOM 903 O O . ARG A 1 118 ? -7.539 -19.044 -14.728 1.00 77.44 118 ARG A O 1
ATOM 910 N N . ILE A 1 119 ? -6.300 -17.814 -16.147 1.00 75.06 119 ILE A N 1
ATOM 911 C CA . ILE A 1 119 ? -5.137 -17.667 -15.259 1.00 75.06 119 ILE A CA 1
ATOM 912 C C . ILE A 1 119 ? -5.546 -16.942 -13.971 1.00 75.06 119 ILE A C 1
ATOM 914 O O . ILE A 1 119 ? -5.255 -17.427 -12.880 1.00 75.06 119 ILE A O 1
ATOM 918 N N . ARG A 1 120 ? -6.285 -15.828 -14.082 1.00 76.44 120 ARG A N 1
ATOM 919 C CA . ARG A 1 120 ? -6.799 -15.067 -12.929 1.00 76.44 120 ARG A CA 1
ATOM 920 C C . ARG A 1 120 ? -7.697 -15.906 -12.031 1.00 76.44 120 ARG A C 1
ATOM 922 O O . ARG A 1 120 ? -7.540 -15.849 -10.816 1.00 76.44 120 ARG A O 1
ATOM 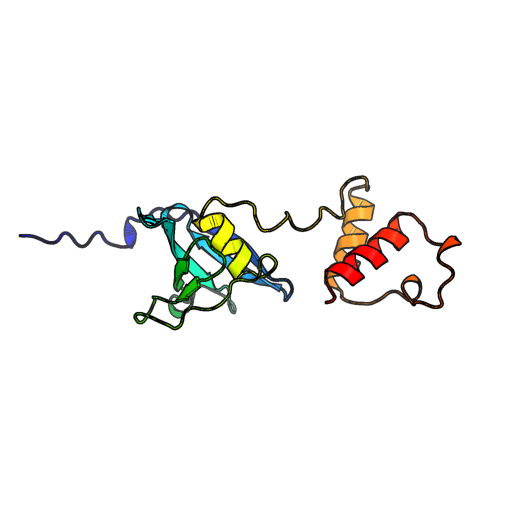929 N N . GLU A 1 121 ? -8.619 -16.673 -12.605 1.00 78.56 121 GLU A N 1
ATOM 930 C CA . GLU A 1 121 ? -9.503 -17.548 -11.829 1.00 78.56 121 GLU A CA 1
ATOM 931 C C . GLU A 1 121 ? -8.716 -18.629 -11.081 1.00 78.56 121 GLU A C 1
ATOM 933 O O . GLU A 1 121 ? -8.952 -18.851 -9.896 1.00 78.56 121 GLU A O 1
ATOM 938 N N . LEU A 1 122 ? -7.723 -19.253 -11.721 1.00 73.88 122 LEU A N 1
ATOM 939 C CA . LEU A 1 122 ? -6.881 -20.269 -11.079 1.00 73.88 122 LEU A CA 1
ATOM 940 C C . LEU A 1 122 ? -6.012 -19.692 -9.956 1.00 73.88 122 LEU A C 1
ATOM 942 O O . LEU A 1 122 ? -5.886 -20.302 -8.892 1.00 73.88 122 LEU A O 1
ATOM 946 N N . VAL A 1 123 ? -5.451 -18.505 -10.178 1.00 71.31 123 VAL A N 1
ATOM 947 C CA . VAL A 1 123 ? -4.694 -17.754 -9.174 1.00 71.31 123 VAL A CA 1
ATOM 948 C C . VAL A 1 123 ? -5.579 -17.420 -7.969 1.00 71.31 123 VAL A C 1
ATOM 950 O O . VAL A 1 123 ? -5.246 -17.787 -6.839 1.00 71.31 123 VAL A O 1
ATOM 953 N N . LYS A 1 124 ? -6.754 -16.820 -8.207 1.00 72.19 124 LYS A N 1
ATOM 954 C CA . LYS A 1 124 ? -7.730 -16.470 -7.161 1.00 72.19 124 LYS A CA 1
ATOM 955 C C . LYS A 1 124 ? -8.222 -17.682 -6.384 1.00 72.19 124 LYS A C 1
ATOM 957 O O . LYS A 1 124 ? -8.343 -17.619 -5.163 1.00 72.19 124 LYS A O 1
ATOM 962 N N . ALA A 1 125 ? -8.489 -18.790 -7.073 1.00 72.75 125 ALA A N 1
ATOM 963 C CA . ALA A 1 125 ? -8.988 -20.011 -6.455 1.00 72.75 125 ALA A CA 1
ATOM 964 C C . ALA A 1 125 ? -7.974 -20.646 -5.492 1.00 72.75 125 ALA A C 1
ATOM 966 O O . ALA A 1 125 ? -8.353 -21.502 -4.695 1.00 72.75 125 ALA A O 1
ATOM 967 N N . ARG A 1 126 ? -6.688 -20.260 -5.560 1.00 67.62 126 ARG A N 1
ATOM 968 C CA . ARG A 1 126 ? -5.593 -20.828 -4.755 1.00 67.62 126 ARG A CA 1
ATOM 969 C C . ARG A 1 126 ? -5.566 -22.361 -4.772 1.00 67.62 126 ARG A C 1
ATOM 971 O O . ARG A 1 126 ? -5.045 -22.991 -3.846 1.00 67.62 126 ARG A O 1
ATOM 978 N N . VAL A 1 127 ? -6.079 -22.967 -5.837 1.00 67.88 127 VAL A N 1
ATOM 979 C CA . VAL A 1 127 ? -6.048 -24.409 -6.073 1.00 67.88 127 VAL A CA 1
ATOM 980 C C . VAL A 1 127 ? -4.802 -24.687 -6.895 1.00 67.88 127 VAL A C 1
ATOM 982 O O . VAL A 1 127 ? -4.582 -24.040 -7.913 1.00 67.88 127 VAL A O 1
ATOM 985 N N . SER A 1 128 ? -3.954 -25.616 -6.450 1.00 68.56 128 SER A N 1
ATOM 986 C CA . SER A 1 128 ? -2.834 -26.069 -7.280 1.00 68.56 128 SER A CA 1
ATOM 987 C C . SER A 1 128 ? -3.342 -27.120 -8.253 1.00 68.56 128 SER A C 1
ATOM 989 O O . SER A 1 128 ? -3.767 -28.189 -7.806 1.00 68.56 128 SER A O 1
ATOM 991 N N . PRO A 1 129 ? -3.309 -26.854 -9.568 1.00 75.94 129 PRO A N 1
ATOM 992 C CA . PRO A 1 129 ? -3.611 -27.882 -10.543 1.00 75.94 129 PRO A CA 1
ATOM 993 C C . PRO A 1 129 ? -2.597 -29.020 -10.421 1.00 75.94 129 PRO A C 1
ATOM 995 O O . PRO A 1 129 ? -1.426 -28.788 -10.122 1.00 75.94 129 PRO A O 1
ATOM 998 N N . VAL A 1 130 ? -3.032 -30.246 -10.711 1.00 79.75 130 VAL A N 1
ATOM 999 C CA . VAL A 1 130 ? -2.176 -31.447 -10.660 1.00 79.75 130 VAL A CA 1
ATOM 1000 C C . VAL A 1 130 ? -0.929 -31.288 -11.536 1.00 79.75 130 VAL A C 1
ATOM 1002 O O . VAL A 1 130 ? 0.139 -31.783 -11.197 1.00 79.75 130 VAL A O 1
ATOM 1005 N N . PHE A 1 131 ? -1.038 -30.526 -12.627 1.00 82.56 131 PHE A N 1
ATOM 1006 C CA . PHE A 1 131 ? 0.073 -30.269 -13.537 1.00 82.56 131 PHE A CA 1
ATOM 1007 C C . PHE A 1 131 ? 1.169 -29.341 -12.982 1.00 82.56 131 PHE A C 1
ATOM 1009 O O . PHE A 1 131 ? 2.216 -29.210 -13.606 1.00 82.56 131 PHE A O 1
ATOM 1016 N N . CYS A 1 132 ? 0.951 -28.715 -11.820 1.00 79.00 132 CYS A N 1
ATOM 1017 C CA . CYS A 1 132 ? 1.970 -27.939 -11.108 1.00 79.00 132 CYS A CA 1
ATOM 1018 C C . CYS A 1 132 ? 2.687 -28.736 -10.009 1.00 79.00 132 CYS A C 1
ATOM 1020 O O . CYS A 1 132 ? 3.478 -28.160 -9.261 1.00 79.00 132 CYS A O 1
ATOM 1022 N N . ALA A 1 133 ? 2.410 -30.035 -9.876 1.00 80.56 133 ALA A N 1
ATOM 1023 C CA . ALA A 1 133 ? 3.155 -30.903 -8.976 1.00 80.56 133 ALA A CA 1
ATOM 1024 C C . ALA A 1 133 ? 4.583 -31.138 -9.502 1.00 80.56 133 ALA A C 1
ATOM 1026 O O . ALA A 1 133 ? 4.817 -31.176 -10.709 1.00 80.56 133 ALA A O 1
ATOM 1027 N N . SER A 1 134 ? 5.547 -31.292 -8.593 1.00 75.25 134 SER A N 1
ATOM 1028 C CA . SER A 1 134 ? 6.973 -31.447 -8.929 1.00 75.25 134 SER A CA 1
ATOM 1029 C C . SER A 1 134 ? 7.300 -32.725 -9.708 1.00 75.25 134 SER A C 1
ATOM 1031 O O . SER A 1 134 ? 8.358 -32.825 -10.319 1.00 75.25 134 SER A O 1
ATOM 1033 N N . ASP A 1 135 ? 6.422 -33.722 -9.638 1.00 80.12 135 ASP A N 1
ATOM 1034 C CA . ASP A 1 135 ? 6.505 -34.998 -10.347 1.00 80.12 135 ASP A CA 1
ATOM 1035 C C . ASP A 1 135 ? 5.759 -34.983 -11.692 1.00 80.12 135 ASP A C 1
ATOM 1037 O O . ASP A 1 135 ? 5.815 -35.960 -12.444 1.00 80.12 135 ASP A O 1
ATOM 1041 N N . TYR A 1 136 ? 5.090 -33.877 -12.032 1.00 79.19 136 TYR A N 1
ATOM 1042 C CA . TYR A 1 136 ? 4.413 -33.743 -13.311 1.00 79.19 136 TYR A CA 1
ATOM 1043 C C . TYR A 1 136 ? 5.430 -33.493 -14.439 1.00 79.19 136 TYR A C 1
ATOM 1045 O O . TYR A 1 136 ? 6.332 -32.664 -14.300 1.00 79.19 136 TYR A O 1
ATOM 1053 N N . PRO A 1 137 ? 5.313 -34.174 -15.593 1.00 78.31 137 PRO A N 1
ATOM 1054 C CA . PRO A 1 137 ? 6.252 -34.007 -16.697 1.00 78.31 137 PRO A CA 1
ATOM 1055 C C . PRO A 1 137 ? 6.152 -32.600 -17.310 1.00 78.31 137 PRO A C 1
ATOM 1057 O O . P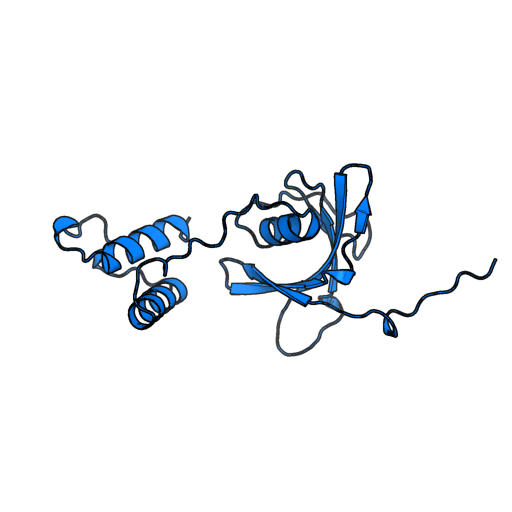RO A 1 137 ? 5.281 -32.322 -18.136 1.00 78.31 137 PRO A O 1
ATOM 1060 N N . HIS A 1 138 ? 7.081 -31.718 -16.926 1.00 68.88 138 HIS A N 1
ATOM 1061 C CA . HIS A 1 138 ? 7.118 -30.311 -17.347 1.00 68.88 138 HIS A CA 1
ATOM 1062 C C . HIS A 1 138 ? 7.215 -30.116 -18.866 1.00 68.88 138 HIS A C 1
ATOM 1064 O O . HIS A 1 138 ? 6.697 -29.144 -19.397 1.00 68.88 138 HIS A O 1
ATOM 1070 N N . ASN A 1 139 ? 7.785 -31.078 -19.595 1.00 76.94 139 ASN A N 1
ATOM 1071 C CA . ASN A 1 139 ? 7.869 -31.047 -21.059 1.00 76.94 139 ASN A CA 1
ATOM 1072 C C . ASN A 1 139 ? 6.516 -31.233 -21.780 1.00 76.94 139 ASN A C 1
ATOM 1074 O O . ASN A 1 139 ? 6.485 -31.289 -23.008 1.00 76.94 139 ASN A O 1
ATOM 1078 N N . ARG A 1 140 ? 5.414 -31.386 -21.036 1.00 77.94 140 ARG A N 1
ATOM 1079 C CA . ARG A 1 140 ? 4.047 -31.486 -21.565 1.00 77.94 140 ARG A CA 1
ATOM 1080 C C . ARG A 1 140 ? 3.175 -30.282 -21.220 1.00 77.94 140 ARG A C 1
ATOM 1082 O O . ARG A 1 140 ? 1.989 -30.306 -21.544 1.00 77.94 140 ARG A O 1
ATOM 1089 N N . LEU A 1 141 ? 3.725 -29.278 -20.541 1.00 81.75 141 LEU A N 1
ATOM 1090 C CA . LEU A 1 141 ? 2.973 -28.091 -20.168 1.00 81.75 141 LEU A CA 1
ATOM 1091 C C . LEU A 1 141 ? 2.835 -27.160 -21.373 1.00 81.75 141 LEU A C 1
ATOM 1093 O O . LEU A 1 141 ? 3.786 -26.933 -22.119 1.00 81.75 141 LEU A O 1
ATOM 1097 N N . SER A 1 142 ? 1.637 -26.617 -21.575 1.00 81.06 142 SER A N 1
ATOM 1098 C CA . SER A 1 142 ? 1.474 -25.460 -22.453 1.00 81.06 142 SER A CA 1
ATOM 1099 C C . SER A 1 142 ? 2.104 -24.222 -21.805 1.00 81.06 142 SER A C 1
ATOM 1101 O O . SER A 1 142 ? 2.229 -24.152 -20.582 1.00 81.06 142 SER A O 1
ATOM 1103 N N . ALA A 1 143 ? 2.428 -23.202 -22.606 1.00 75.06 143 ALA A N 1
ATOM 1104 C CA . ALA A 1 143 ? 2.935 -21.923 -22.093 1.00 75.06 143 ALA A CA 1
ATOM 1105 C C . ALA A 1 143 ? 2.005 -21.292 -21.034 1.00 75.06 143 ALA A C 1
ATOM 1107 O O . ALA A 1 143 ? 2.457 -20.641 -20.096 1.00 75.06 143 ALA A O 1
ATOM 1108 N N . GLU A 1 144 ? 0.696 -21.522 -21.158 1.00 73.06 144 GLU A N 1
ATOM 1109 C CA . GLU A 1 144 ? -0.298 -21.127 -20.160 1.00 73.06 144 GLU A CA 1
ATOM 1110 C C . GLU A 1 144 ? -0.131 -21.899 -18.841 1.00 73.06 144 GLU A C 1
ATOM 1112 O O . GLU A 1 144 ? -0.111 -21.301 -17.768 1.00 73.06 144 GLU A O 1
ATOM 1117 N N . GLN A 1 145 ? 0.018 -23.225 -18.906 1.00 78.81 145 GLN A N 1
ATOM 1118 C CA . GLN A 1 145 ? 0.183 -24.074 -17.725 1.00 78.81 145 GLN A CA 1
ATOM 1119 C C . GLN A 1 145 ? 1.499 -23.792 -16.998 1.00 78.81 145 GLN A C 1
ATOM 1121 O O . GLN A 1 145 ? 1.512 -23.736 -15.769 1.00 78.81 145 GLN A O 1
ATOM 1126 N N . GLU A 1 146 ? 2.586 -23.559 -17.737 1.00 76.88 146 GLU A N 1
ATOM 1127 C CA . GLU A 1 146 ? 3.864 -23.136 -17.157 1.00 76.88 146 GLU A CA 1
ATOM 1128 C C . GLU A 1 146 ? 3.716 -21.819 -16.392 1.00 76.88 146 GLU A C 1
ATOM 1130 O O . GLU A 1 146 ? 4.154 -21.720 -15.243 1.00 76.88 146 GLU A O 1
ATOM 1135 N N . LEU A 1 147 ? 3.040 -20.828 -16.984 1.00 74.44 147 LEU A N 1
ATOM 1136 C CA . LEU A 1 147 ? 2.823 -19.546 -16.327 1.00 74.44 147 LEU A CA 1
ATOM 1137 C C . LEU A 1 147 ? 1.971 -19.687 -15.061 1.00 74.44 147 LEU A C 1
ATOM 1139 O O . LEU A 1 147 ? 2.322 -19.109 -14.036 1.00 74.44 147 LEU A O 1
ATOM 1143 N N . ILE A 1 148 ? 0.906 -20.493 -15.091 1.00 75.00 148 ILE A N 1
ATOM 1144 C CA . ILE A 1 148 ? 0.072 -20.773 -13.910 1.00 75.00 148 ILE A CA 1
ATOM 1145 C C . ILE A 1 148 ? 0.926 -21.322 -12.757 1.00 75.00 148 ILE A C 1
ATOM 1147 O O . ILE A 1 148 ? 0.788 -20.875 -11.615 1.00 75.00 148 ILE A O 1
ATOM 1151 N N . CYS A 1 149 ? 1.844 -22.249 -13.044 1.00 76.38 149 CYS A N 1
ATOM 1152 C CA . CYS A 1 149 ? 2.723 -22.807 -12.020 1.00 76.38 149 CYS A CA 1
ATOM 1153 C C . CYS A 1 149 ? 3.746 -21.779 -11.504 1.00 76.38 149 CYS A C 1
ATOM 1155 O O . CYS A 1 149 ? 3.993 -21.717 -10.299 1.00 76.38 149 CYS A O 1
ATOM 1157 N N . VAL A 1 150 ? 4.304 -20.934 -12.381 1.00 71.62 150 VAL A N 1
ATOM 1158 C CA . VAL A 1 150 ? 5.240 -19.860 -11.998 1.00 71.62 150 VAL A CA 1
ATOM 1159 C C . VAL A 1 150 ? 4.561 -18.804 -11.129 1.00 71.62 150 VAL A C 1
ATOM 1161 O O . VAL A 1 150 ? 5.084 -18.473 -10.067 1.00 71.62 150 VAL A O 1
ATOM 1164 N N . VAL A 1 151 ? 3.390 -18.304 -11.530 1.00 69.25 151 VAL A N 1
ATOM 1165 C CA . VAL A 1 151 ? 2.644 -17.282 -10.776 1.00 69.25 151 VAL A CA 1
ATOM 1166 C C . VAL A 1 151 ? 2.314 -17.795 -9.375 1.00 69.25 151 VAL A C 1
ATOM 1168 O O . VAL A 1 151 ? 2.584 -17.113 -8.390 1.00 69.25 151 VAL A O 1
ATOM 1171 N N . ARG A 1 152 ? 1.878 -19.054 -9.251 1.00 70.88 152 ARG A N 1
ATOM 1172 C CA . ARG A 1 152 ? 1.628 -19.678 -7.943 1.00 70.88 152 ARG A CA 1
ATOM 1173 C C . ARG A 1 152 ? 2.876 -19.830 -7.081 1.00 70.88 152 ARG A C 1
ATOM 1175 O O . ARG A 1 152 ? 2.783 -19.623 -5.877 1.00 70.88 152 ARG A O 1
ATOM 1182 N N . MET A 1 153 ? 4.037 -20.163 -7.647 1.00 63.44 153 MET A N 1
ATOM 1183 C CA . MET A 1 153 ? 5.288 -20.206 -6.872 1.00 63.44 153 MET A CA 1
ATOM 1184 C C . MET A 1 153 ? 5.714 -18.825 -6.352 1.00 63.44 153 MET A C 1
ATOM 1186 O O . MET A 1 153 ? 6.405 -18.744 -5.336 1.00 63.44 153 MET A O 1
ATOM 1190 N N . VAL A 1 154 ? 5.328 -17.758 -7.055 1.00 57.84 154 VAL A N 1
ATOM 1191 C CA . VAL A 1 154 ? 5.660 -16.368 -6.717 1.00 57.84 154 VAL A CA 1
ATOM 1192 C C . VAL A 1 154 ? 4.674 -15.764 -5.708 1.00 57.84 154 VAL A C 1
ATOM 1194 O O . VAL A 1 154 ? 5.105 -14.949 -4.896 1.00 57.84 154 VAL A O 1
ATOM 1197 N N . GLU A 1 155 ? 3.400 -16.165 -5.743 1.00 60.41 155 GLU A N 1
ATOM 1198 C CA . GLU A 1 155 ? 2.327 -15.684 -4.849 1.00 60.41 155 GLU A CA 1
ATOM 1199 C C . GLU A 1 155 ? 2.045 -16.613 -3.650 1.00 60.41 155 GLU A C 1
ATOM 1201 O O . GLU A 1 155 ? 1.378 -16.227 -2.696 1.00 60.41 155 GLU A O 1
ATOM 1206 N N . GLY A 1 156 ? 2.521 -17.860 -3.692 1.00 49.53 156 GLY A N 1
ATOM 1207 C CA . GLY A 1 156 ? 2.335 -18.877 -2.651 1.00 49.53 156 GLY A CA 1
ATOM 1208 C C . GLY A 1 156 ? 3.466 -18.971 -1.619 1.00 49.53 156 GLY A C 1
ATOM 1209 O O . GLY A 1 156 ? 3.570 -20.007 -0.961 1.00 49.53 156 GLY A O 1
ATOM 1210 N N . LYS A 1 157 ? 4.324 -17.950 -1.502 1.00 41.81 157 LYS A N 1
ATOM 1211 C CA . LYS A 1 157 ? 5.393 -17.848 -0.494 1.00 41.81 157 LYS A CA 1
ATOM 1212 C C . LYS A 1 157 ? 5.230 -16.610 0.370 1.00 41.81 157 LYS A C 1
ATOM 1214 O O . LYS A 1 157 ? 5.055 -15.525 -0.221 1.00 41.81 157 LYS A O 1
#

Organism: NCBI:txid722472

Secondary structure (DSSP, 8-state):
-------GGG----EEEEE-TTS-EEEEEGGG-EEETTTEEEEEEEEE-SSS--GGGEEEEEE-SSSEEEE-TTSSPPPEE--TTSHHHHHHHHHHT---S--S--TTTTS-HHHHHHHHHHHHHT---GGGSTTS-GGG--HHHHHHHHHHHHH--

Foldseek 3Di:
DDDPPPDPVPDDFDWDWDAFLVRWIKIWGLSQWDADPQLKIKTWMAGDDDPDDDPVRIWIKIGSLPFWIATCRPHGGDIDGHPCRGSSNVNSCSSNVHCPNPPLPPLCVPHDPVLSVVLVVLSVVLDDDPCLDPPHDPVPDDPSRVSSNVSCVVSVD